Protein AF-A0A317YL86-F1 (afdb_monomer)

Solvent-accessible surface area (backbone atoms only — not comparable to full-atom values): 4758 Å² total; per-residue (Å²): 111,70,71,61,54,51,52,51,53,51,45,52,57,58,9,47,48,62,46,55,66,51,46,64,59,28,49,50,30,24,54,52,14,48,46,55,72,30,68,71,50,29,68,78,39,59,77,44,66,38,68,70,50,45,51,52,22,51,50,30,25,48,64,12,43,54,52,65,77,39,39,72,59,48,43,54,52,27,35,52,38,38,70,53,73,46,73,83,73,130

Structure (mmCIF, N/CA/C/O backbone):
data_AF-A0A317YL86-F1
#
_entry.id   AF-A0A317YL86-F1
#
loop_
_atom_site.group_PDB
_atom_site.id
_atom_site.type_symbol
_atom_site.label_atom_id
_atom_site.label_alt_id
_atom_site.label_comp_id
_atom_site.label_asym_id
_atom_site.label_entity_id
_atom_site.label_seq_id
_atom_site.pdbx_PDB_ins_code
_atom_site.Cartn_x
_atom_site.Cartn_y
_atom_site.Cartn_z
_atom_site.occupancy
_atom_site.B_iso_or_equiv
_atom_site.auth_seq_id
_atom_site.auth_comp_id
_atom_site.auth_asym_id
_atom_site.auth_atom_id
_atom_site.pdbx_PDB_model_num
ATOM 1 N N . MET A 1 1 ? -13.828 7.141 36.286 1.00 73.12 1 MET A N 1
ATOM 2 C CA . MET A 1 1 ? -13.980 7.657 34.900 1.00 73.12 1 MET A CA 1
ATOM 3 C C . MET A 1 1 ? -12.750 7.426 34.017 1.00 73.12 1 MET A C 1
ATOM 5 O O . MET A 1 1 ? -12.919 6.822 32.967 1.00 73.12 1 MET A O 1
ATOM 9 N N . ARG A 1 2 ? -11.523 7.798 34.426 1.00 83.44 2 ARG A N 1
ATOM 10 C CA . ARG A 1 2 ? -10.306 7.652 33.586 1.00 83.44 2 ARG A CA 1
ATOM 11 C C . ARG A 1 2 ? -10.047 6.233 33.052 1.00 83.44 2 ARG A C 1
ATOM 13 O O . ARG A 1 2 ? -9.766 6.082 31.874 1.00 83.44 2 ARG A O 1
ATOM 20 N N . LYS A 1 3 ? -10.226 5.189 33.877 1.00 85.06 3 LYS A N 1
ATOM 21 C CA . LYS A 1 3 ? -10.048 3.782 33.452 1.00 85.06 3 LYS A CA 1
ATOM 22 C C . LYS A 1 3 ? -11.005 3.359 32.323 1.00 85.06 3 LYS A C 1
ATOM 24 O O . LYS A 1 3 ? -10.605 2.623 31.433 1.00 85.06 3 LYS A O 1
ATOM 29 N N . LYS A 1 4 ? -12.252 3.853 32.334 1.00 83.44 4 LYS A N 1
ATOM 30 C CA . LYS A 1 4 ? -13.269 3.537 31.313 1.00 83.44 4 LYS A CA 1
ATOM 31 C C . LYS A 1 4 ? -12.953 4.223 29.981 1.00 83.44 4 LYS A C 1
ATOM 33 O O . LYS A 1 4 ? -13.024 3.579 28.942 1.00 83.44 4 LYS A O 1
ATOM 38 N N . LEU A 1 5 ? -12.535 5.490 30.034 1.00 88.50 5 LEU A N 1
ATOM 39 C CA . LEU A 1 5 ? -12.082 6.241 28.861 1.00 88.50 5 LEU A CA 1
ATOM 40 C C . LEU A 1 5 ? -10.824 5.612 28.240 1.00 88.50 5 LEU A C 1
ATOM 42 O O . LEU A 1 5 ? -10.764 5.407 27.034 1.00 88.50 5 LEU A O 1
ATOM 46 N N . PHE A 1 6 ? -9.851 5.229 29.071 1.00 91.31 6 PHE A N 1
ATOM 47 C CA . PHE A 1 6 ? -8.638 4.549 28.614 1.00 91.31 6 PHE A CA 1
ATOM 48 C C . PHE A 1 6 ? -8.948 3.208 27.930 1.00 91.31 6 PHE A C 1
ATOM 50 O O . PHE A 1 6 ? -8.423 2.928 26.857 1.00 91.31 6 PHE A O 1
ATOM 57 N N . GLY A 1 7 ? -9.872 2.420 28.490 1.00 88.06 7 GLY A N 1
ATOM 58 C CA . GLY A 1 7 ? -10.329 1.178 27.863 1.00 88.06 7 GLY A CA 1
ATOM 59 C C . GLY A 1 7 ? -11.030 1.386 26.512 1.00 88.06 7 GLY A C 1
ATOM 60 O O . GLY A 1 7 ? -10.861 0.572 25.607 1.00 88.06 7 GLY A O 1
ATOM 61 N N . GLN A 1 8 ? -11.778 2.481 26.331 1.00 86.44 8 GLN A N 1
ATOM 62 C CA . GLN A 1 8 ? -12.373 2.827 25.031 1.00 86.44 8 GLN A CA 1
ATOM 63 C C . GLN A 1 8 ? -11.307 3.203 23.995 1.00 86.44 8 GLN A C 1
ATOM 65 O O . GLN A 1 8 ? -11.354 2.708 22.871 1.00 86.44 8 GLN A O 1
ATOM 70 N N . LEU A 1 9 ? -10.310 4.004 24.381 1.00 89.19 9 LEU A N 1
ATOM 71 C CA . LEU A 1 9 ? -9.191 4.363 23.504 1.00 89.19 9 LEU A CA 1
ATOM 72 C C . LEU A 1 9 ? -8.375 3.132 23.079 1.00 89.19 9 LEU A C 1
ATOM 74 O O . LEU A 1 9 ? -8.014 3.011 21.912 1.00 89.19 9 LEU A O 1
ATOM 78 N N . GLN A 1 10 ? -8.153 2.176 23.988 1.00 89.81 10 GLN A N 1
ATOM 79 C CA . GLN A 1 10 ? -7.498 0.905 23.656 1.00 89.81 10 GLN A CA 1
ATOM 80 C C . GLN A 1 10 ? -8.290 0.085 22.627 1.00 89.81 10 GLN A C 1
ATOM 82 O O . GLN A 1 10 ? -7.692 -0.500 21.725 1.00 89.81 10 GLN A O 1
ATOM 87 N N . ARG A 1 11 ? -9.627 0.055 22.726 1.00 85.25 11 ARG A N 1
ATOM 88 C CA . ARG A 1 11 ? -10.481 -0.630 21.739 1.00 85.25 11 ARG A CA 1
ATOM 89 C C . ARG A 1 11 ? -10.398 0.017 20.360 1.00 85.25 11 ARG A C 1
ATOM 91 O O . ARG A 1 11 ? -10.281 -0.706 19.379 1.00 85.25 11 ARG A O 1
ATOM 98 N N . ILE A 1 12 ? -10.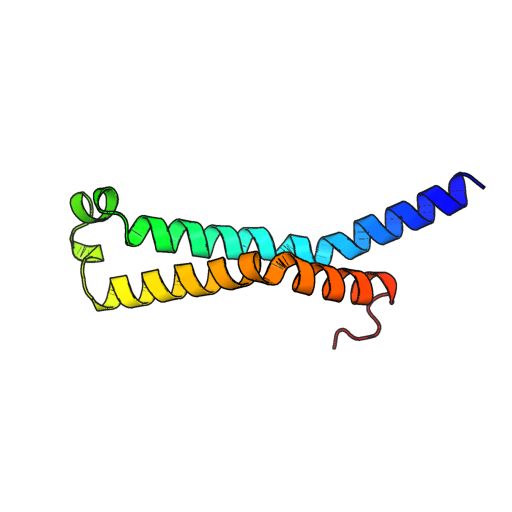395 1.349 20.292 1.00 86.69 12 ILE A N 1
ATOM 99 C CA . ILE A 1 12 ? -10.205 2.080 19.030 1.00 86.69 12 ILE A CA 1
ATOM 100 C C . ILE A 1 12 ? -8.833 1.749 18.431 1.00 86.69 12 ILE A C 1
ATOM 102 O O . ILE A 1 12 ? -8.751 1.377 17.264 1.00 86.69 12 ILE A O 1
ATOM 106 N N . GLY A 1 13 ? -7.766 1.805 19.236 1.00 88.81 13 GLY A N 1
ATOM 107 C CA . GLY A 1 13 ? -6.416 1.448 18.789 1.00 88.81 13 GLY A CA 1
ATOM 108 C C . GLY A 1 13 ? -6.330 0.022 18.240 1.00 88.81 13 GLY A C 1
ATOM 109 O O . GLY A 1 13 ? -5.730 -0.194 17.192 1.00 88.81 13 GLY A O 1
ATOM 110 N N . LYS A 1 14 ? -6.993 -0.940 18.893 1.00 87.50 14 LYS A N 1
ATOM 111 C CA . LYS A 1 14 ? -7.062 -2.331 18.424 1.00 87.50 14 LYS A CA 1
ATOM 112 C C . LYS A 1 14 ? -7.850 -2.467 17.114 1.00 87.50 14 LYS A C 1
ATOM 114 O O . LYS A 1 14 ? -7.416 -3.201 16.233 1.00 87.50 14 LYS A O 1
ATOM 119 N N . ALA A 1 15 ? -8.965 -1.750 16.965 1.00 87.81 15 ALA A N 1
ATOM 120 C CA . ALA A 1 15 ? -9.771 -1.752 15.742 1.00 87.81 15 ALA A CA 1
ATOM 121 C C . ALA A 1 15 ? -8.993 -1.214 14.527 1.00 87.81 15 ALA A C 1
ATOM 123 O O . ALA A 1 15 ? -9.102 -1.752 13.429 1.00 87.81 15 ALA A O 1
ATOM 124 N N . LEU A 1 16 ? -8.144 -0.204 14.740 1.00 91.19 16 LEU A N 1
ATOM 125 C CA . LEU A 1 16 ? -7.288 0.368 13.698 1.00 91.19 16 LEU A CA 1
ATOM 126 C C . LEU A 1 16 ? -6.185 -0.591 13.215 1.00 91.19 16 LEU A C 1
ATOM 128 O O . LEU A 1 16 ? -5.643 -0.378 12.134 1.00 91.19 16 LEU A O 1
ATOM 132 N N . MET A 1 17 ? -5.855 -1.656 13.957 1.00 91.69 17 MET A N 1
ATOM 133 C CA . MET A 1 17 ? -4.795 -2.587 13.542 1.00 91.69 17 MET A CA 1
ATOM 134 C C . MET A 1 17 ? -5.164 -3.386 12.287 1.00 91.69 17 MET A C 1
ATOM 136 O O . MET A 1 17 ? -4.280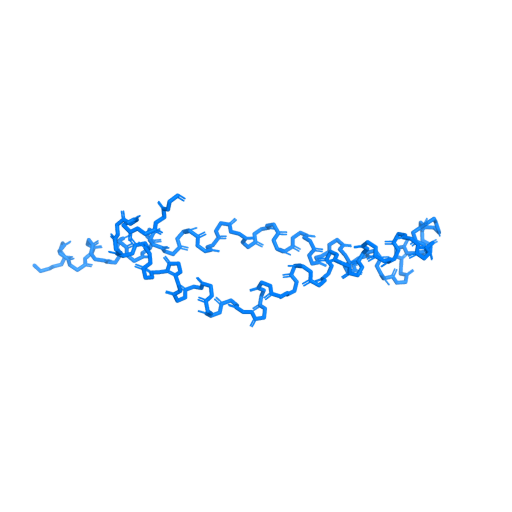 -3.689 11.490 1.00 91.69 17 MET A O 1
ATOM 140 N N . LEU A 1 18 ? -6.451 -3.696 12.086 1.00 85.81 18 LEU A N 1
ATOM 141 C CA . LEU A 1 18 ? -6.924 -4.467 10.933 1.00 85.81 18 LEU A CA 1
ATOM 142 C C . LEU A 1 18 ? -6.630 -3.762 9.590 1.00 85.81 18 LEU A C 1
ATOM 144 O O . LEU A 1 18 ? -5.947 -4.357 8.758 1.00 85.81 18 LEU A O 1
ATOM 148 N N . PRO A 1 19 ? -7.057 -2.504 9.360 1.00 88.50 19 PRO A N 1
ATOM 149 C CA . PRO A 1 19 ? -6.725 -1.790 8.126 1.00 88.50 19 PRO A CA 1
ATOM 150 C C . PRO A 1 19 ? -5.246 -1.380 8.044 1.00 88.50 19 PRO A C 1
ATOM 152 O O . PRO A 1 19 ? -4.703 -1.273 6.949 1.00 88.50 19 PRO A O 1
ATOM 155 N N . VAL A 1 20 ? -4.547 -1.182 9.167 1.00 93.00 20 VAL A N 1
ATOM 156 C CA . VAL A 1 20 ? -3.099 -0.891 9.135 1.00 93.00 20 VAL A CA 1
ATOM 157 C C . VAL A 1 20 ? -2.297 -2.088 8.614 1.00 93.00 20 VAL A C 1
ATOM 159 O O . VAL A 1 20 ? -1.292 -1.896 7.932 1.00 93.00 20 VAL A O 1
ATOM 162 N N . ALA A 1 21 ? -2.747 -3.318 8.875 1.00 91.81 21 ALA A N 1
ATOM 163 C CA . ALA A 1 21 ? -2.034 -4.531 8.479 1.00 91.81 21 ALA A CA 1
ATOM 164 C C . ALA A 1 21 ? -1.884 -4.706 6.954 1.00 91.81 21 ALA A C 1
ATOM 166 O O . ALA A 1 21 ? -0.948 -5.376 6.522 1.00 91.81 21 ALA A O 1
ATOM 167 N N . ILE A 1 22 ? -2.751 -4.095 6.133 1.00 92.19 22 ILE A N 1
ATOM 168 C CA . ILE A 1 22 ? -2.656 -4.181 4.663 1.00 92.19 22 ILE A CA 1
ATOM 169 C C . ILE A 1 22 ? -1.675 -3.161 4.057 1.00 92.19 22 ILE A C 1
ATOM 171 O O . ILE A 1 22 ? -1.179 -3.357 2.945 1.00 92.19 22 ILE A O 1
ATOM 175 N N . LEU A 1 23 ? -1.338 -2.095 4.794 1.00 95.44 23 LEU A N 1
ATOM 176 C CA . LEU A 1 23 ? -0.499 -1.001 4.295 1.00 95.44 23 LEU A CA 1
ATOM 177 C C . LEU A 1 23 ? 0.908 -1.428 3.844 1.00 95.44 23 LEU A C 1
ATOM 179 O O . LEU A 1 23 ? 1.347 -0.933 2.806 1.00 95.44 23 LEU A O 1
ATOM 183 N N . PRO A 1 24 ? 1.629 -2.332 4.540 1.00 95.81 24 PRO A N 1
ATOM 184 C CA . PRO A 1 24 ? 2.953 -2.761 4.093 1.00 95.81 24 PRO A CA 1
ATOM 185 C C . PRO A 1 24 ? 2.917 -3.459 2.731 1.00 95.81 24 PRO A C 1
ATOM 187 O O . PRO A 1 24 ? 3.747 -3.173 1.872 1.00 95.81 24 PRO A O 1
ATOM 190 N N . ALA A 1 25 ? 1.932 -4.331 2.505 1.00 95.81 25 ALA A N 1
ATOM 191 C CA . ALA A 1 25 ? 1.770 -5.019 1.228 1.00 95.81 25 ALA A CA 1
ATOM 192 C C . ALA 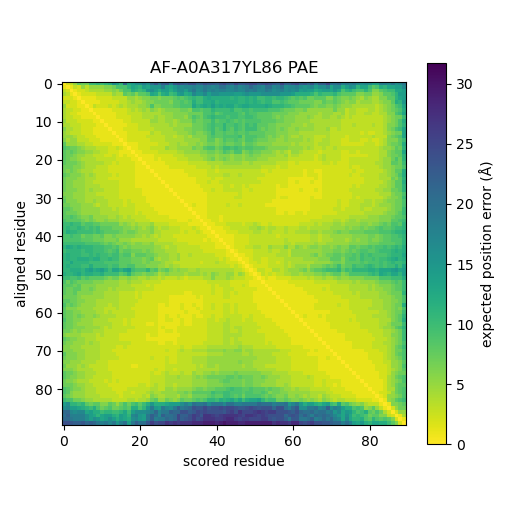A 1 25 ? 1.425 -4.030 0.105 1.00 95.81 25 ALA A C 1
ATOM 194 O O . ALA A 1 25 ? 2.048 -4.065 -0.955 1.00 95.81 25 ALA A O 1
ATOM 195 N N . ALA A 1 26 ? 0.497 -3.101 0.364 1.00 97.00 26 ALA A N 1
ATOM 196 C CA . ALA A 1 26 ? 0.148 -2.033 -0.572 1.00 97.00 26 ALA A CA 1
ATOM 197 C C . ALA A 1 26 ? 1.362 -1.160 -0.928 1.00 97.00 26 ALA A C 1
ATOM 199 O O . ALA A 1 26 ? 1.608 -0.873 -2.099 1.00 97.00 26 ALA A O 1
ATOM 200 N N . GLY A 1 27 ? 2.151 -0.778 0.080 1.00 97.62 27 GLY A N 1
ATOM 201 C CA . GLY A 1 27 ? 3.356 0.030 -0.083 1.00 97.62 27 GLY A CA 1
ATOM 202 C C . GLY A 1 27 ? 4.434 -0.679 -0.896 1.00 97.62 27 GLY A C 1
ATOM 203 O O . GLY A 1 27 ? 5.005 -0.074 -1.800 1.00 97.62 27 GLY A O 1
ATOM 204 N N . LEU A 1 28 ? 4.679 -1.966 -0.632 1.00 98.00 28 LEU A N 1
ATOM 205 C CA . LEU A 1 28 ? 5.629 -2.768 -1.408 1.00 98.00 28 LEU A CA 1
ATOM 206 C C . LEU A 1 28 ? 5.185 -2.921 -2.866 1.00 98.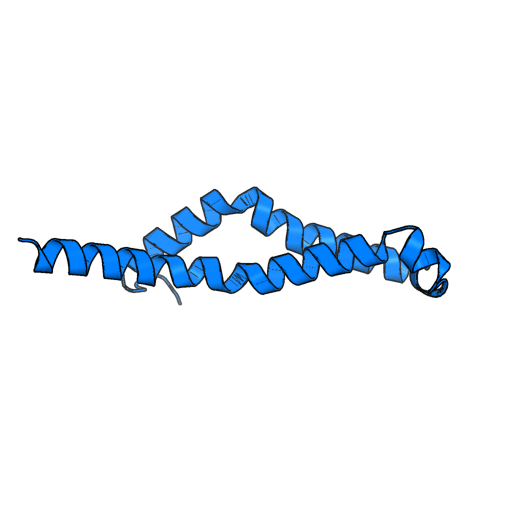00 28 LEU A C 1
ATOM 208 O O . LEU A 1 28 ? 6.000 -2.726 -3.766 1.00 98.00 28 LEU A O 1
ATOM 212 N N . LEU A 1 29 ? 3.905 -3.217 -3.111 1.00 97.94 29 LEU A N 1
ATOM 213 C CA . LEU A 1 29 ? 3.358 -3.309 -4.468 1.00 97.94 29 LEU A CA 1
ATOM 214 C C . LEU A 1 29 ? 3.5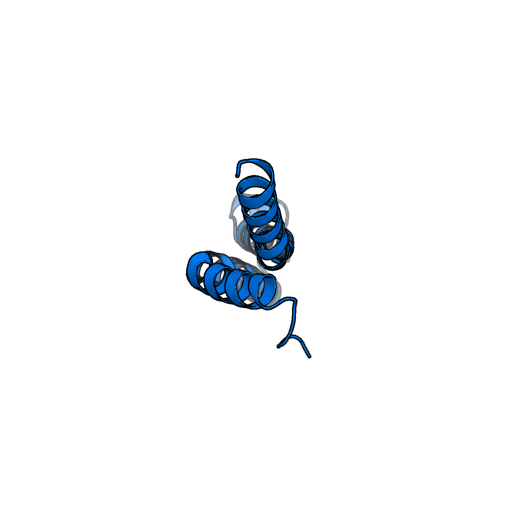23 -1.991 -5.229 1.00 97.94 29 LEU A C 1
ATOM 216 O O . LEU A 1 29 ? 4.008 -1.990 -6.363 1.00 97.94 29 LEU A O 1
ATOM 220 N N . LEU A 1 30 ? 3.181 -0.875 -4.581 1.00 98.06 30 LEU A N 1
ATOM 221 C CA . LEU A 1 30 ? 3.305 0.450 -5.169 1.00 98.06 30 LEU A CA 1
ATOM 222 C C . LEU A 1 30 ? 4.768 0.790 -5.477 1.00 98.06 30 LEU A C 1
ATOM 224 O O . LEU A 1 30 ? 5.079 1.129 -6.616 1.00 98.06 30 LEU A O 1
ATOM 228 N N . ALA A 1 31 ? 5.661 0.664 -4.493 1.00 97.56 31 ALA A N 1
ATOM 229 C CA . ALA A 1 31 ? 7.066 1.047 -4.614 1.00 97.56 31 ALA A CA 1
ATOM 230 C C . ALA A 1 31 ? 7.838 0.182 -5.619 1.00 97.56 31 ALA A C 1
ATOM 232 O O . ALA A 1 31 ? 8.619 0.703 -6.411 1.00 97.56 31 ALA A O 1
ATOM 233 N N . ILE A 1 32 ? 7.621 -1.135 -5.616 1.00 96.88 32 ILE A N 1
ATOM 234 C CA . ILE A 1 32 ? 8.296 -2.029 -6.564 1.00 96.88 32 ILE A CA 1
ATOM 235 C C . ILE A 1 32 ? 7.757 -1.788 -7.976 1.00 96.88 32 ILE A C 1
ATOM 237 O O . ILE A 1 32 ? 8.543 -1.650 -8.913 1.00 96.88 32 ILE A O 1
ATOM 241 N N . GLY A 1 33 ? 6.434 -1.674 -8.134 1.00 96.50 33 GLY A N 1
ATOM 242 C CA . GLY A 1 33 ? 5.824 -1.400 -9.434 1.00 96.50 33 GLY A CA 1
ATOM 243 C C . GLY A 1 33 ? 6.304 -0.079 -10.043 1.00 96.50 33 GLY A C 1
ATOM 244 O O . GLY A 1 33 ? 6.599 -0.028 -11.240 1.00 96.50 33 GLY A O 1
ATOM 245 N N . THR A 1 34 ? 6.437 0.983 -9.237 1.00 96.75 34 THR A N 1
ATOM 246 C CA . THR A 1 34 ? 6.946 2.280 -9.715 1.00 96.75 34 THR A CA 1
ATOM 247 C C . THR A 1 34 ? 8.441 2.230 -10.009 1.00 96.75 34 THR A C 1
ATOM 249 O O . THR A 1 34 ? 8.869 2.763 -11.031 1.00 96.75 34 THR A O 1
ATOM 252 N N . ALA A 1 35 ? 9.233 1.538 -9.185 1.00 95.69 35 ALA A N 1
ATOM 253 C CA . ALA A 1 35 ? 10.663 1.360 -9.421 1.00 95.69 35 ALA A CA 1
ATOM 254 C C . ALA A 1 35 ? 10.947 0.630 -10.744 1.00 95.69 35 ALA A C 1
ATOM 256 O O . ALA A 1 35 ? 11.821 1.056 -11.497 1.00 95.69 35 ALA A O 1
ATOM 257 N N . MET A 1 36 ? 10.181 -0.419 -11.071 1.00 94.94 36 MET A N 1
ATOM 258 C CA . MET A 1 36 ? 10.304 -1.159 -12.340 1.00 94.94 36 MET A CA 1
ATOM 259 C C . MET A 1 36 ? 9.980 -0.298 -13.572 1.00 94.94 36 MET A C 1
ATOM 261 O O . MET A 1 36 ? 10.572 -0.478 -14.636 1.00 94.94 36 MET A O 1
ATOM 265 N N . GLN A 1 37 ? 9.094 0.686 -13.420 1.00 94.56 37 GLN A N 1
ATOM 266 C CA . GLN A 1 37 ? 8.748 1.643 -14.475 1.00 94.56 37 GLN A CA 1
ATOM 267 C C . GLN A 1 37 ? 9.729 2.825 -14.574 1.00 94.56 37 GLN A C 1
ATOM 269 O O . GLN A 1 37 ? 9.672 3.575 -15.547 1.00 94.56 37 GLN A O 1
ATOM 274 N N . GLY A 1 38 ? 10.642 2.982 -13.613 1.00 94.44 38 GLY A N 1
ATOM 275 C CA . GLY A 1 38 ? 11.620 4.065 -13.592 1.00 94.44 38 GLY A CA 1
ATOM 276 C C . GLY A 1 38 ? 12.751 3.887 -14.609 1.00 94.44 38 GLY A C 1
ATOM 277 O O . GLY A 1 38 ? 13.307 2.798 -14.766 1.00 94.44 38 GLY A O 1
ATOM 278 N N . GLU A 1 39 ? 13.147 4.989 -15.248 1.00 91.12 39 GLU A N 1
ATOM 279 C CA . GLU A 1 39 ? 14.205 5.018 -16.271 1.00 91.12 39 GLU A CA 1
ATOM 280 C C . GLU A 1 39 ? 15.555 4.521 -15.739 1.00 91.12 39 GLU A C 1
ATOM 282 O O . GLU A 1 39 ? 16.249 3.763 -16.413 1.00 91.12 39 GLU A O 1
ATOM 287 N N . ALA A 1 40 ? 15.904 4.885 -14.500 1.00 92.50 40 ALA A N 1
ATOM 288 C CA . ALA A 1 40 ? 17.158 4.471 -13.878 1.00 92.50 40 ALA A CA 1
ATOM 289 C C . ALA A 1 40 ? 17.264 2.942 -13.774 1.00 92.50 40 ALA A C 1
ATOM 291 O O . ALA A 1 40 ? 18.260 2.358 -14.195 1.00 92.50 40 ALA A O 1
ATOM 292 N N . LEU A 1 41 ? 16.228 2.270 -13.260 1.00 92.56 41 LEU A N 1
ATOM 293 C CA . LEU A 1 41 ? 16.262 0.817 -13.092 1.00 92.56 41 LEU A CA 1
ATOM 294 C C . LEU A 1 41 ? 16.213 0.094 -14.441 1.00 92.56 41 LEU A C 1
ATOM 296 O O . LEU A 1 41 ? 16.898 -0.909 -14.617 1.00 92.56 41 LEU A O 1
ATOM 300 N N . GLN A 1 42 ? 15.469 0.628 -15.408 1.00 93.50 42 GLN A N 1
ATOM 301 C CA . GLN A 1 42 ? 15.438 0.105 -16.774 1.00 93.50 42 GLN A CA 1
ATOM 302 C C . GLN A 1 42 ? 16.773 0.252 -17.503 1.00 93.50 42 GLN A C 1
ATOM 304 O O . GLN A 1 42 ? 17.086 -0.586 -18.349 1.00 93.50 42 GLN A O 1
ATOM 309 N N . HIS A 1 43 ? 17.557 1.284 -17.188 1.00 92.38 43 HIS A N 1
ATOM 310 C CA . HIS A 1 43 ? 18.904 1.452 -17.723 1.00 92.38 43 HIS A CA 1
ATOM 311 C C . HIS A 1 43 ? 19.857 0.366 -17.201 1.00 92.38 43 HIS A C 1
ATOM 313 O O . HIS A 1 43 ? 20.584 -0.239 -17.985 1.00 92.38 43 HIS A O 1
ATOM 319 N N . TYR A 1 44 ? 19.820 0.071 -15.896 1.00 93.50 44 TYR A N 1
ATOM 320 C CA . TYR A 1 44 ? 20.659 -0.977 -15.298 1.00 93.50 44 TYR A CA 1
ATOM 321 C C . TYR A 1 44 ? 20.169 -2.400 -15.608 1.00 93.50 44 TYR A C 1
ATOM 323 O O . TYR A 1 44 ? 20.984 -3.311 -15.745 1.00 93.50 44 TYR A O 1
ATOM 331 N N . LEU A 1 45 ? 18.852 -2.604 -15.723 1.00 93.31 45 LEU A N 1
ATOM 332 C CA . LEU A 1 45 ? 18.206 -3.897 -15.959 1.00 93.31 45 LEU A CA 1
ATOM 333 C C . LEU A 1 45 ? 17.328 -3.845 -17.227 1.00 93.31 45 LEU A C 1
ATOM 335 O O . LEU A 1 45 ? 16.097 -3.794 -17.138 1.00 93.31 45 LEU A O 1
ATOM 339 N N . PRO A 1 46 ? 17.929 -3.907 -18.430 1.00 88.88 46 PRO A N 1
ATOM 340 C CA . PRO A 1 46 ? 17.209 -3.730 -19.694 1.00 88.88 46 PRO A CA 1
ATOM 341 C C . PRO A 1 46 ? 16.127 -4.789 -19.955 1.00 88.88 46 PRO A C 1
ATOM 343 O O . PRO A 1 46 ? 15.174 -4.522 -20.681 1.00 88.88 46 PRO A O 1
ATOM 346 N N . PHE A 1 47 ? 16.196 -5.967 -19.321 1.00 89.69 47 PHE A N 1
ATOM 347 C CA . PHE A 1 47 ? 15.148 -6.990 -19.442 1.00 89.69 47 PHE A CA 1
ATOM 348 C C . PHE A 1 47 ? 13.785 -6.537 -18.881 1.00 89.69 47 PHE A C 1
ATOM 350 O O . PHE A 1 47 ? 12.751 -7.068 -19.291 1.00 89.69 47 PHE A O 1
ATOM 357 N N . ILE A 1 48 ? 13.763 -5.553 -17.970 1.00 92.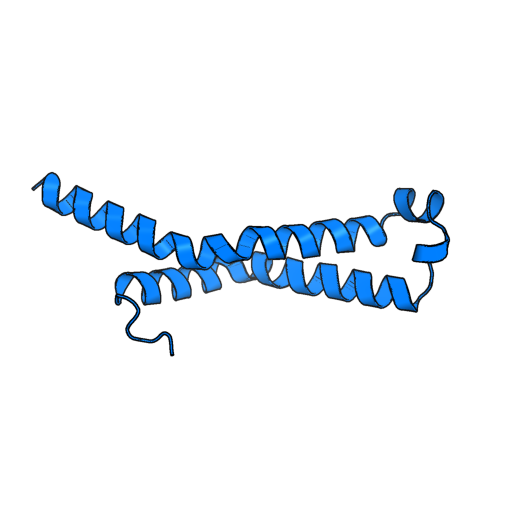44 48 ILE A N 1
ATOM 358 C CA . ILE A 1 48 ? 12.532 -5.009 -17.369 1.00 92.44 48 ILE A CA 1
ATOM 359 C C . ILE A 1 48 ? 11.748 -4.154 -18.374 1.00 92.44 48 ILE A C 1
ATOM 361 O O . ILE A 1 48 ? 10.533 -4.026 -18.257 1.00 92.44 48 ILE A O 1
ATOM 365 N N . GLN A 1 49 ? 12.408 -3.639 -19.416 1.00 90.12 49 GLN A N 1
ATOM 366 C CA . GLN A 1 49 ? 11.766 -2.848 -20.471 1.00 90.12 49 GLN A CA 1
ATOM 367 C C . GLN A 1 49 ? 10.799 -3.668 -21.340 1.00 90.12 49 GLN A C 1
ATOM 369 O O . GLN A 1 49 ? 10.007 -3.100 -22.091 1.00 90.12 49 GLN A O 1
ATOM 374 N N . ASN A 1 50 ? 10.837 -5.000 -21.241 1.00 93.31 50 ASN A N 1
ATOM 375 C CA . ASN A 1 50 ? 9.912 -5.879 -21.941 1.00 93.31 50 ASN A CA 1
ATOM 376 C C . ASN A 1 50 ? 8.450 -5.525 -21.602 1.00 93.31 50 ASN A C 1
ATOM 378 O O . ASN A 1 50 ? 8.074 -5.432 -20.433 1.00 93.31 50 ASN A O 1
ATOM 382 N N . GLY A 1 51 ? 7.599 -5.402 -22.626 1.00 91.00 51 GLY A N 1
ATOM 383 C CA . GLY A 1 51 ? 6.183 -5.057 -22.476 1.00 91.00 51 GLY A CA 1
ATOM 384 C C . GLY A 1 51 ? 5.412 -5.972 -21.515 1.00 91.00 51 GLY A C 1
ATOM 385 O O . GLY A 1 51 ? 4.539 -5.494 -20.788 1.00 91.00 51 GLY A O 1
ATOM 386 N N . GLY A 1 52 ? 5.766 -7.261 -21.439 1.00 93.81 52 GLY A N 1
ATOM 387 C CA . GLY A 1 52 ? 5.167 -8.185 -20.468 1.00 93.81 52 GLY A CA 1
ATOM 388 C C . GLY A 1 52 ? 5.488 -7.807 -19.018 1.00 93.81 52 GLY A C 1
ATOM 389 O O . GLY A 1 52 ? 4.589 -7.704 -18.184 1.00 93.81 52 GLY A O 1
ATOM 390 N N . VAL A 1 53 ? 6.759 -7.515 -18.734 1.00 94.25 53 VAL A N 1
ATOM 391 C CA . VAL A 1 53 ? 7.222 -7.094 -17.403 1.00 94.25 53 VAL A CA 1
ATOM 392 C C . VAL A 1 53 ? 6.623 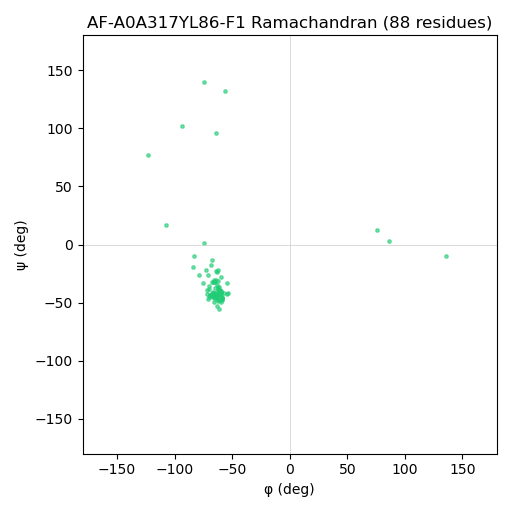-5.738 -17.029 1.00 94.25 53 VAL A C 1
ATOM 394 O O . VAL A 1 53 ? 6.127 -5.574 -15.917 1.00 94.25 53 VAL A O 1
ATOM 397 N N . GLN A 1 54 ? 6.567 -4.797 -17.974 1.00 95.44 54 GLN A N 1
ATOM 398 C CA . GLN A 1 54 ? 5.956 -3.485 -17.749 1.00 95.44 54 GLN A CA 1
ATOM 399 C C . GLN A 1 54 ? 4.453 -3.557 -17.483 1.00 95.44 54 GLN A C 1
ATOM 401 O O . GLN A 1 54 ? 3.915 -2.754 -16.721 1.00 95.44 54 GLN A O 1
ATOM 406 N N . THR A 1 55 ? 3.759 -4.528 -18.077 1.00 96.69 55 THR A N 1
ATOM 407 C CA . THR A 1 55 ? 2.339 -4.758 -17.786 1.00 96.69 55 THR A CA 1
ATOM 408 C C . THR A 1 55 ? 2.152 -5.225 -16.344 1.00 96.69 55 THR A C 1
ATOM 410 O O . THR A 1 55 ? 1.298 -4.694 -15.635 1.00 96.69 55 THR A O 1
ATOM 413 N N . VAL A 1 56 ? 2.995 -6.151 -15.876 1.00 96.69 56 VAL A N 1
ATOM 414 C CA . VAL A 1 56 ? 2.988 -6.593 -14.473 1.00 96.69 56 VAL A CA 1
ATOM 415 C C . VAL A 1 56 ? 3.339 -5.438 -13.532 1.00 96.69 56 VAL A C 1
ATOM 417 O O . VAL A 1 56 ? 2.640 -5.235 -12.543 1.00 96.69 56 VAL A O 1
ATOM 420 N N . ALA A 1 57 ? 4.347 -4.628 -13.859 1.00 96.62 57 ALA A N 1
ATOM 421 C CA . ALA A 1 57 ? 4.729 -3.468 -13.055 1.00 96.62 57 ALA A CA 1
ATOM 422 C C . ALA A 1 57 ? 3.581 -2.450 -12.915 1.00 96.62 57 ALA A C 1
ATOM 424 O O . ALA A 1 57 ? 3.299 -1.987 -11.809 1.00 96.62 57 ALA A O 1
ATOM 425 N N . LYS A 1 58 ? 2.854 -2.166 -14.006 1.00 97.19 58 LYS A N 1
ATOM 426 C CA . LYS A 1 58 ? 1.655 -1.310 -13.978 1.00 97.19 58 LYS A CA 1
ATOM 427 C C . LYS A 1 58 ? 0.547 -1.890 -13.104 1.00 97.19 58 LYS A C 1
ATOM 429 O O . LYS A 1 58 ? -0.071 -1.146 -12.345 1.00 97.19 58 LYS A O 1
ATOM 434 N N . LEU A 1 59 ? 0.315 -3.203 -13.177 1.00 97.56 59 LEU A N 1
ATOM 435 C CA . LEU A 1 59 ? -0.647 -3.886 -12.307 1.00 97.56 59 LEU A CA 1
ATOM 436 C C . LEU A 1 59 ? -0.244 -3.775 -10.832 1.00 97.56 59 LEU A C 1
ATOM 438 O O . LEU A 1 59 ? -1.098 -3.479 -10.003 1.00 97.56 59 LEU A O 1
ATOM 442 N N . MET A 1 60 ? 1.040 -3.949 -10.503 1.00 97.81 60 MET A N 1
ATOM 443 C CA . MET A 1 60 ? 1.548 -3.794 -9.134 1.00 97.81 60 MET A CA 1
ATOM 444 C C . MET A 1 60 ? 1.354 -2.365 -8.614 1.00 97.81 60 MET A C 1
ATOM 446 O O . MET A 1 60 ? 0.808 -2.180 -7.526 1.00 97.81 60 MET A O 1
ATOM 450 N N . THR A 1 61 ? 1.731 -1.355 -9.404 1.00 98.19 61 THR A N 1
ATOM 451 C CA . THR A 1 61 ? 1.514 0.059 -9.059 1.00 98.19 61 THR A CA 1
ATOM 452 C C . THR A 1 61 ? 0.037 0.367 -8.856 1.00 98.19 61 THR A C 1
ATOM 454 O O . THR A 1 61 ? -0.311 0.990 -7.858 1.00 98.19 61 THR A O 1
ATOM 457 N N . GLY A 1 62 ? -0.836 -0.091 -9.757 1.00 97.94 62 GLY A N 1
ATOM 458 C CA . GLY A 1 62 ? -2.279 0.125 -9.643 1.00 97.94 62 GLY A CA 1
ATOM 459 C C . GLY A 1 62 ? -2.887 -0.569 -8.422 1.00 97.94 62 GLY A C 1
ATOM 460 O O . GLY A 1 62 ? -3.638 0.052 -7.673 1.00 97.94 62 GLY A O 1
ATOM 461 N N . ALA A 1 63 ? -2.520 -1.830 -8.177 1.00 96.88 63 ALA A N 1
ATOM 462 C CA . ALA A 1 63 ? -3.003 -2.608 -7.037 1.00 96.88 63 ALA A CA 1
ATOM 463 C C . ALA A 1 63 ? -2.544 -2.031 -5.689 1.00 96.88 63 ALA A C 1
ATOM 465 O O . ALA A 1 63 ? -3.308 -2.038 -4.727 1.00 96.88 63 ALA A O 1
ATOM 466 N N . GLY A 1 64 ? -1.316 -1.512 -5.610 1.00 97.12 64 GLY A N 1
ATOM 467 C CA . GLY A 1 64 ? -0.841 -0.800 -4.425 1.00 97.12 64 GLY A CA 1
ATOM 468 C C . GLY A 1 64 ? -1.508 0.568 -4.264 1.00 97.12 64 GLY A C 1
ATOM 469 O O . GLY A 1 64 ? -1.997 0.893 -3.184 1.00 97.12 64 GLY A O 1
ATOM 470 N N . GLY A 1 65 ? -1.570 1.352 -5.344 1.00 97.25 65 GLY A N 1
ATOM 471 C CA . GLY A 1 65 ? -2.101 2.718 -5.352 1.00 97.25 65 GLY A CA 1
ATOM 472 C C . GLY A 1 65 ? -3.568 2.803 -4.940 1.00 97.25 65 GLY A C 1
ATOM 473 O O . GLY A 1 65 ? -3.903 3.590 -4.057 1.00 97.25 65 GLY A O 1
ATOM 474 N N . ILE A 1 66 ? -4.420 1.914 -5.465 1.00 97.06 66 ILE A N 1
ATOM 475 C CA . ILE A 1 66 ? -5.867 1.951 -5.194 1.00 97.06 66 ILE A CA 1
ATOM 476 C C . ILE A 1 66 ? -6.206 1.809 -3.700 1.00 97.06 66 ILE A C 1
ATOM 478 O O . ILE A 1 66 ? -7.220 2.338 -3.239 1.00 97.06 66 ILE A O 1
ATOM 482 N N . ILE A 1 67 ? -5.352 1.124 -2.930 1.00 95.94 67 ILE A N 1
ATOM 483 C CA . ILE A 1 67 ? -5.502 0.971 -1.477 1.00 95.94 67 ILE A CA 1
ATOM 484 C C . ILE A 1 67 ? -5.261 2.312 -0.775 1.00 95.94 67 ILE A C 1
ATOM 486 O O . ILE A 1 67 ? -6.024 2.679 0.119 1.00 95.94 67 ILE A O 1
ATOM 490 N N . PHE A 1 68 ? -4.233 3.058 -1.184 1.00 95.56 68 PHE A N 1
ATOM 491 C CA . PHE A 1 68 ? -3.951 4.387 -0.636 1.00 95.56 68 PHE A CA 1
ATOM 492 C C . PHE A 1 68 ? -5.002 5.414 -1.066 1.00 95.56 68 PHE A C 1
ATOM 494 O O . PHE A 1 68 ? -5.435 6.215 -0.237 1.00 95.56 68 PHE A O 1
ATOM 501 N N . ASP A 1 69 ? -5.481 5.338 -2.309 1.00 97.12 69 ASP A N 1
ATOM 502 C CA . ASP A 1 69 ? -6.522 6.233 -2.831 1.00 97.12 69 ASP A CA 1
ATOM 503 C C . ASP A 1 69 ? -7.851 6.087 -2.070 1.00 97.12 69 ASP A C 1
ATOM 505 O O . ASP A 1 69 ? -8.591 7.054 -1.891 1.00 97.12 69 ASP A O 1
ATOM 509 N N . ASN A 1 70 ? -8.141 4.881 -1.569 1.00 96.50 70 ASN A N 1
ATOM 510 C CA . ASN A 1 70 ? -9.360 4.564 -0.819 1.00 96.50 70 ASN A CA 1
ATOM 511 C C . ASN A 1 70 ? -9.111 4.367 0.684 1.00 96.50 70 ASN A C 1
ATOM 513 O O . ASN A 1 70 ? -9.971 3.836 1.397 1.00 96.50 70 ASN A O 1
ATOM 517 N N . LEU A 1 71 ? -7.963 4.822 1.195 1.00 94.81 71 LEU A N 1
ATOM 518 C CA . LEU A 1 71 ? -7.563 4.618 2.585 1.00 94.81 71 LEU A CA 1
ATOM 519 C C . LEU A 1 71 ? -8.616 5.083 3.611 1.00 94.81 71 LEU A C 1
ATOM 521 O O . LEU A 1 71 ? -8.872 4.331 4.557 1.00 94.81 71 LEU A O 1
ATOM 525 N N . PRO A 1 72 ? -9.292 6.242 3.440 1.00 94.62 72 PRO A N 1
ATOM 526 C CA . PRO A 1 72 ? -10.349 6.659 4.362 1.00 94.62 72 PRO A CA 1
ATOM 527 C C . PRO A 1 72 ? -11.513 5.662 4.432 1.00 94.62 72 PRO A C 1
ATOM 529 O O . PRO A 1 72 ? -12.023 5.390 5.518 1.00 94.62 72 PRO A O 1
ATOM 532 N N . MET A 1 73 ? -11.907 5.080 3.295 1.00 94.94 73 MET A N 1
ATOM 533 C CA . MET A 1 73 ? -12.992 4.098 3.223 1.00 94.94 73 MET A CA 1
ATOM 534 C C . MET A 1 73 ? -12.591 2.779 3.892 1.00 94.94 73 MET A C 1
ATOM 536 O O . MET A 1 73 ? -13.360 2.228 4.681 1.00 94.94 73 MET A O 1
ATOM 540 N N . ILE A 1 74 ? -11.365 2.312 3.641 1.00 93.81 74 ILE A N 1
ATOM 541 C CA . ILE A 1 74 ? -10.810 1.098 4.256 1.00 93.81 74 ILE A CA 1
ATOM 542 C C . ILE A 1 74 ? -10.727 1.252 5.779 1.00 93.81 74 ILE A C 1
ATOM 544 O O . ILE A 1 74 ? -11.101 0.338 6.516 1.00 93.81 74 ILE A O 1
ATOM 548 N N . PHE A 1 75 ? -10.293 2.415 6.270 1.00 93.00 75 PHE A N 1
ATOM 549 C CA . PHE A 1 75 ? -10.256 2.701 7.704 1.00 93.00 75 PHE A CA 1
ATOM 550 C C . PHE A 1 75 ? -11.653 2.814 8.312 1.00 93.00 75 PHE A C 1
ATOM 552 O O . PHE A 1 75 ? -11.874 2.265 9.387 1.00 93.00 75 PHE A O 1
ATOM 559 N N . ALA A 1 76 ? -12.603 3.470 7.641 1.00 93.00 76 ALA A N 1
ATOM 560 C CA . ALA A 1 76 ? -13.981 3.559 8.120 1.00 93.00 76 ALA A CA 1
ATOM 561 C C . ALA A 1 76 ? -14.607 2.164 8.292 1.00 93.00 76 ALA A C 1
ATOM 563 O O . ALA A 1 76 ? -15.169 1.864 9.348 1.00 93.00 76 ALA A O 1
ATOM 564 N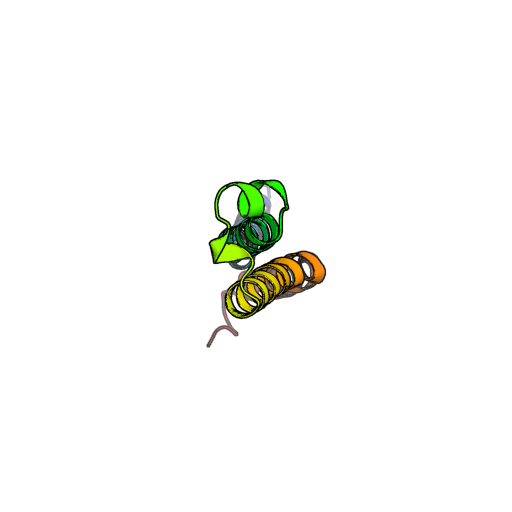 N . LEU A 1 77 ? -14.437 1.288 7.295 1.00 91.44 77 LEU A N 1
ATOM 565 C CA . LEU A 1 77 ? -14.917 -0.092 7.346 1.00 91.44 77 LEU A CA 1
ATOM 566 C C . LEU A 1 77 ? -14.182 -0.906 8.424 1.00 91.44 77 LEU A C 1
ATOM 568 O O . LEU A 1 77 ? -14.815 -1.538 9.267 1.00 91.44 77 LEU A O 1
ATOM 572 N N . GLY A 1 78 ? -12.848 -0.853 8.443 1.00 89.38 78 GLY A N 1
ATOM 573 C CA . GLY A 1 78 ? -12.026 -1.600 9.396 1.00 89.38 78 GLY A CA 1
ATOM 574 C C . GLY A 1 78 ? -12.275 -1.199 10.851 1.00 89.38 78 GLY A C 1
ATOM 575 O O . GLY A 1 78 ? -12.349 -2.062 11.725 1.00 89.38 78 GLY A O 1
ATOM 576 N N . VAL A 1 79 ? -12.485 0.094 11.117 1.00 89.94 79 VAL A N 1
ATOM 577 C CA . VAL A 1 79 ? -12.853 0.594 12.449 1.00 89.94 79 VAL A CA 1
ATOM 578 C C . VAL A 1 79 ? -14.253 0.132 12.838 1.00 89.94 79 VAL A C 1
ATOM 580 O O . VAL A 1 79 ? -14.430 -0.318 13.969 1.00 89.94 79 VAL A O 1
ATOM 583 N N . ALA A 1 80 ? -15.232 0.194 11.930 1.00 90.12 80 ALA A N 1
ATOM 584 C CA . ALA A 1 80 ? -16.586 -0.289 12.204 1.00 90.12 80 ALA A CA 1
ATOM 585 C C . ALA A 1 80 ? -16.584 -1.779 12.589 1.00 90.12 80 ALA A C 1
ATOM 587 O O . ALA A 1 80 ? -17.133 -2.143 13.629 1.00 90.12 80 ALA A O 1
ATOM 588 N N . ILE A 1 81 ? -15.878 -2.616 11.819 1.00 88.06 81 ILE A N 1
ATOM 589 C CA . ILE A 1 81 ? -15.720 -4.054 12.092 1.00 88.06 81 ILE A CA 1
ATOM 590 C C . ILE A 1 81 ? -14.992 -4.286 13.425 1.00 88.06 81 ILE A C 1
ATOM 592 O O . ILE A 1 81 ? -15.433 -5.077 14.262 1.00 88.06 81 ILE A O 1
ATOM 596 N N . GLY A 1 82 ? -13.882 -3.580 13.657 1.00 86.19 82 GLY A N 1
ATOM 597 C CA . GLY A 1 82 ? -13.083 -3.742 14.871 1.00 86.19 82 GLY A CA 1
ATOM 598 C C . GLY A 1 82 ? -13.811 -3.300 16.147 1.00 86.19 82 GLY A C 1
ATOM 599 O O . GLY A 1 82 ? -13.607 -3.893 17.208 1.00 86.19 82 GLY A O 1
ATOM 600 N N . LEU A 1 83 ? -14.690 -2.297 16.059 1.00 87.44 83 LEU A N 1
ATOM 601 C CA . LEU A 1 83 ? -15.540 -1.859 17.171 1.00 87.44 83 LEU A CA 1
ATOM 602 C C . LEU A 1 83 ? -16.760 -2.766 17.386 1.00 87.44 83 LEU A C 1
ATOM 604 O O . LEU A 1 83 ? -17.212 -2.879 18.526 1.00 87.44 83 LEU A O 1
ATOM 608 N N . ALA A 1 84 ? -17.239 -3.448 16.340 1.00 87.75 84 ALA A N 1
ATOM 609 C CA . ALA A 1 84 ? -18.276 -4.479 16.424 1.00 87.75 84 ALA A CA 1
ATOM 610 C C . ALA A 1 84 ? -17.772 -5.810 17.020 1.00 87.75 84 ALA A C 1
ATOM 612 O O . ALA A 1 84 ? -18.529 -6.764 17.133 1.00 87.75 84 ALA A O 1
ATOM 613 N N . GLY A 1 85 ? -16.496 -5.898 17.417 1.00 76.25 85 GLY A N 1
ATOM 614 C CA . GLY A 1 85 ? -15.929 -7.114 18.006 1.00 76.25 85 GLY A CA 1
ATOM 615 C C . GLY A 1 85 ? -15.635 -8.223 16.993 1.00 76.25 85 GLY A C 1
ATOM 616 O O . GLY A 1 85 ? -15.344 -9.340 17.407 1.00 76.25 85 GLY A O 1
ATOM 617 N N . GLY A 1 86 ? -15.665 -7.914 15.694 1.00 66.50 86 GLY A N 1
ATOM 618 C CA . GLY A 1 86 ? -15.507 -8.902 14.628 1.00 66.50 86 GLY A CA 1
ATOM 619 C C . GLY A 1 86 ? -16.805 -9.603 14.216 1.00 66.50 86 GLY A C 1
ATOM 620 O O . GLY A 1 86 ? -16.759 -10.442 13.322 1.00 66.50 86 GLY A O 1
ATOM 621 N N . ASP A 1 87 ? -17.959 -9.245 14.788 1.00 62.53 87 ASP A N 1
ATOM 622 C CA . ASP A 1 87 ? -19.262 -9.687 14.277 1.00 62.53 87 ASP A CA 1
ATOM 623 C C . ASP A 1 87 ? -19.463 -9.102 12.865 1.00 62.53 87 ASP A C 1
ATOM 625 O O . ASP A 1 87 ? -19.812 -7.934 12.698 1.00 62.53 87 ASP A O 1
ATOM 629 N N . GLY A 1 88 ? -19.146 -9.892 11.834 1.00 59.53 88 GLY A N 1
ATOM 630 C CA . GLY A 1 88 ? -19.188 -9.479 10.424 1.00 59.53 88 GLY A CA 1
ATOM 631 C C . GLY A 1 88 ? -17.983 -9.901 9.577 1.00 59.53 88 GLY A C 1
ATOM 632 O O . GLY A 1 88 ? -18.045 -9.768 8.357 1.00 59.53 88 GLY A O 1
ATOM 633 N N . VAL A 1 89 ? -16.910 -10.427 10.178 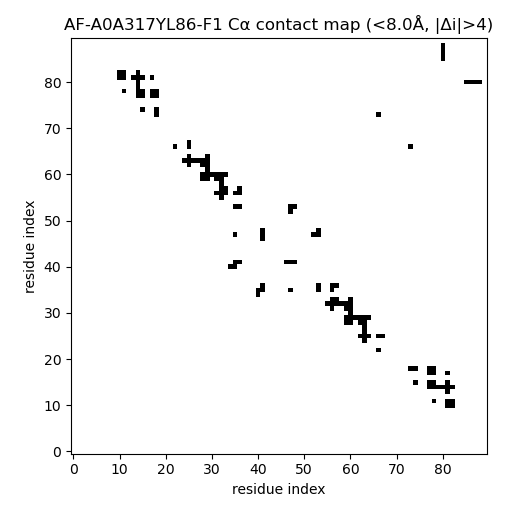1.00 57.34 89 VAL A N 1
ATOM 634 C CA . VAL A 1 89 ? -15.834 -11.111 9.437 1.00 57.34 89 VAL A CA 1
ATOM 635 C C . VAL A 1 89 ? -16.124 -12.612 9.405 1.00 57.34 89 VAL A C 1
ATOM 637 O O . VAL A 1 89 ? -15.963 -13.296 10.413 1.00 57.34 89 VAL A O 1
ATOM 640 N N . ALA A 1 90 ? -16.626 -13.085 8.261 1.00 49.19 90 ALA A N 1
ATOM 641 C CA . ALA A 1 90 ? -16.729 -14.507 7.927 1.00 49.19 90 ALA A CA 1
ATOM 642 C C . ALA A 1 90 ? -15.371 -15.062 7.480 1.00 49.19 90 ALA A C 1
ATOM 644 O O . ALA A 1 90 ? -14.612 -14.296 6.839 1.00 49.19 90 ALA A O 1
#

pLDDT: mean 90.53, std 9.06, range [49.19, 98.19]

Radius of gyration: 19.02 Å; Cα contacts (8 Å, |Δi|>4): 76; chains: 1; bounding box: 40×22×57 Å

InterPro domains:
  IPR003352 Phosphotransferase system, EIIC [PF02378] (13-90)
  IPR013013 Phosphotransferase system, EIIC component, type 1 [PS51103] (3-90)
  IPR050429 Phosphotransferase System Glucose-Specific EIICBA [PTHR30009] (1-90)

Organism: Staphylococcus pseudintermedius (NCBI:txid283734)

Foldseek 3Di:
DVVVVVVVVVLLVQLQVVLVVCLVQLVCLQVQLVCLVDPVVCVVVVVSVPPVNNVSSVVSNVSSVVCVVCVVVSSVVSSVCSNVVNPPPD

Mean predicted aligned error: 5.41 Å

Secondary structure (DSSP, 8-state):
-HHHHHHHHHHHHHHHHHHHTTHHHHHHHHHHHHHHHSHHHHHH-GGGGSHHHHHHHHHHHHHHHHHHHTHHHHHHHHHHHHHTTTTT--

Sequence (90 aa):
MRKKLFGQLQRIGKALMLPVAILPAAGLLLAIGTAMQGEALQHYLPFIQNGGVQTVAKLMTGAGGIIFDNLPMIFALGVAIGLAGGDGVA

Nearest PDB structures (foldseek):
  6grj-assembly1_F  TM=2.928E-01  e=7.350E+00  Aeromonas hydrophila